Protein AF-W9JF33-F1 (afdb_monomer_lite)

Radius of gyration: 19.73 Å; chains: 1; bounding box: 44×35×57 Å

Foldseek 3Di:
DDWDDQPDDDTDDDDLVVQLVSLCDDPRCPLQVQQPPCDPDVQSVQLLVLHHSDDPVVLLPDDPVVNVVSLVVLVVSLCQCQPPSNVVSVLSSLVSNLVSLVVVQVVVVVPDPPDDDDPRPSVVSLVSVVCSVVSSQVSSVVVVVVSQVVDVDDDDDDHDDDHPPRDRPPD

Sequence (171 aa):
MWIIKIYPSDTRWASFGEVIVAELGGEEHPDRLTIFQSRPNLKKGSMFTGNEPTSPTKYETMSSDEQLQLVKEMEMIFSYLNHKDIWPKDCAVYEAIYDHMGNFDTWYSTQQGAGTTIPSLLKEWKEYNRLVLDSMVRRARDTEIWMYNNKENYFNIKIASTCKNMDKSRV

Structure (mmCIF, N/CA/C/O backbone):
data_AF-W9JF33-F1
#
_entry.id   AF-W9JF33-F1
#
loop_
_atom_site.group_PDB
_atom_site.id
_atom_site.type_symbol
_atom_site.label_atom_id
_atom_site.label_alt_id
_atom_site.label_comp_id
_atom_site.label_asym_id
_atom_site.label_entity_id
_atom_site.label_seq_id
_atom_site.pdbx_PDB_ins_code
_atom_site.Cartn_x
_atom_site.Cartn_y
_atom_site.Cartn_z
_atom_site.occupancy
_atom_site.B_iso_or_equiv
_atom_site.auth_seq_id
_atom_site.auth_comp_id
_atom_site.auth_asym_id
_atom_site.auth_atom_id
_atom_site.pdbx_PDB_model_num
ATOM 1 N N . MET A 1 1 ? 7.773 -2.661 -27.946 1.00 56.31 1 MET A N 1
ATOM 2 C CA . MET A 1 1 ? 7.357 -3.728 -27.005 1.00 56.31 1 MET A CA 1
ATOM 3 C C . MET A 1 1 ? 8.449 -3.844 -25.949 1.00 56.31 1 MET A C 1
ATOM 5 O O . MET A 1 1 ? 9.584 -3.534 -26.284 1.00 56.31 1 MET A O 1
ATOM 9 N N . TRP A 1 2 ? 8.131 -4.157 -24.695 1.00 63.66 2 TRP A N 1
ATOM 10 C CA . TRP A 1 2 ? 9.106 -4.183 -23.595 1.00 63.66 2 TRP A CA 1
ATOM 11 C C . TRP A 1 2 ? 9.588 -5.628 -23.380 1.00 63.66 2 TRP A C 1
ATOM 13 O O . TRP A 1 2 ? 8.773 -6.551 -23.404 1.00 63.66 2 TRP A O 1
ATOM 23 N N . ILE A 1 3 ? 10.904 -5.848 -23.260 1.00 61.53 3 ILE A N 1
ATOM 24 C CA . ILE A 1 3 ? 11.466 -7.164 -22.910 1.00 61.53 3 ILE A CA 1
ATOM 25 C C . ILE A 1 3 ? 11.719 -7.159 -21.418 1.00 61.53 3 ILE A C 1
ATOM 27 O O . ILE A 1 3 ? 12.499 -6.334 -20.942 1.00 61.53 3 ILE A O 1
ATOM 31 N N . ILE A 1 4 ? 11.134 -8.115 -20.707 1.00 66.06 4 ILE A N 1
ATOM 32 C CA . ILE A 1 4 ? 11.469 -8.341 -19.310 1.00 66.06 4 ILE A CA 1
ATOM 33 C C . ILE A 1 4 ? 11.476 -9.816 -18.955 1.00 66.06 4 ILE A C 1
ATOM 35 O O . ILE A 1 4 ? 10.881 -10.665 -19.617 1.00 66.06 4 ILE A O 1
ATOM 39 N N . LYS A 1 5 ? 12.182 -10.115 -17.872 1.00 58.78 5 LYS A N 1
ATOM 40 C CA . LYS A 1 5 ? 12.157 -11.427 -17.252 1.00 58.78 5 LYS A CA 1
ATOM 41 C C . LYS A 1 5 ? 10.914 -11.524 -16.370 1.00 58.78 5 LYS A C 1
ATOM 43 O O . LYS A 1 5 ? 10.864 -10.868 -15.336 1.00 58.78 5 LYS A O 1
ATOM 48 N N . ILE A 1 6 ? 9.945 -12.336 -16.782 1.00 59.38 6 ILE A N 1
ATOM 49 C CA . ILE A 1 6 ? 8.843 -12.766 -15.916 1.00 59.38 6 ILE A CA 1
ATOM 50 C C . ILE A 1 6 ? 9.321 -14.062 -15.257 1.00 59.38 6 ILE A C 1
ATOM 52 O O . ILE A 1 6 ? 9.716 -15.003 -15.942 1.00 59.38 6 ILE A O 1
ATOM 56 N N . TYR A 1 7 ? 9.425 -14.070 -13.931 1.00 54.44 7 TYR A N 1
ATOM 57 C CA . TYR A 1 7 ? 9.777 -15.282 -13.185 1.00 54.44 7 TYR A CA 1
ATOM 58 C C . TYR A 1 7 ? 8.554 -16.207 -13.093 1.00 54.44 7 TYR A C 1
ATOM 60 O O . TYR A 1 7 ? 7.470 -15.669 -12.937 1.00 54.44 7 TYR A O 1
ATOM 68 N N . PRO A 1 8 ? 8.704 -17.552 -13.126 1.00 52.25 8 PRO A N 1
ATOM 69 C CA . PRO A 1 8 ? 9.930 -18.320 -12.943 1.00 52.25 8 PRO A CA 1
ATOM 70 C C . PRO A 1 8 ? 10.551 -18.869 -14.236 1.00 52.25 8 PRO A C 1
ATOM 72 O O . PRO A 1 8 ? 11.649 -19.419 -14.161 1.00 52.25 8 PRO A O 1
ATOM 75 N N . SER A 1 9 ? 9.927 -18.722 -15.408 1.00 54.41 9 SER A N 1
ATOM 76 C CA . SER A 1 9 ? 10.443 -19.317 -16.648 1.00 54.41 9 SER A CA 1
ATOM 77 C C . SER A 1 9 ? 10.339 -18.375 -17.850 1.00 54.41 9 SER A C 1
ATOM 79 O O . SER 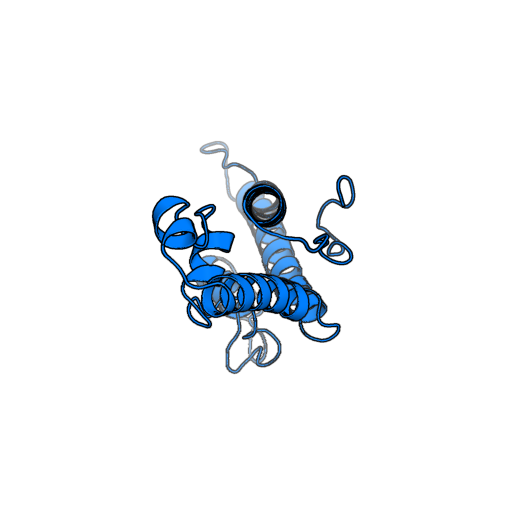A 1 9 ? 9.265 -18.159 -18.402 1.00 54.41 9 SER A O 1
ATOM 81 N N . ASP A 1 10 ? 11.518 -17.912 -18.266 1.00 58.91 10 ASP A N 1
ATOM 82 C CA . ASP A 1 10 ? 11.870 -17.273 -19.536 1.00 58.91 10 ASP A CA 1
ATOM 83 C C . ASP A 1 10 ? 11.665 -15.759 -19.704 1.00 58.91 10 ASP A C 1
ATOM 85 O O . ASP A 1 10 ? 10.638 -15.146 -19.414 1.00 58.91 10 ASP A O 1
ATOM 89 N N . THR A 1 11 ? 12.716 -15.134 -20.245 1.00 66.12 11 THR A N 1
ATOM 90 C CA . THR A 1 11 ? 12.671 -13.774 -20.777 1.00 66.12 11 THR A CA 1
ATOM 91 C C . THR A 1 11 ? 11.763 -13.773 -21.997 1.00 66.12 11 THR A C 1
ATOM 93 O O . THR A 1 11 ? 12.124 -14.307 -23.047 1.00 66.12 11 THR A O 1
ATOM 96 N N . ARG A 1 12 ? 10.592 -13.151 -21.867 1.00 73.06 12 ARG A N 1
ATOM 97 C CA . ARG A 1 12 ? 9.638 -12.998 -22.964 1.00 73.06 12 ARG A CA 1
ATOM 98 C C . ARG A 1 12 ? 9.288 -11.537 -23.184 1.00 73.06 12 ARG A C 1
ATOM 100 O O . ARG A 1 12 ? 9.477 -10.679 -22.323 1.00 73.06 12 ARG A O 1
ATOM 107 N N . TRP A 1 13 ? 8.756 -11.255 -24.364 1.00 71.12 13 TRP A N 1
ATOM 108 C CA . TRP A 1 13 ? 8.087 -9.987 -24.600 1.00 71.12 13 TRP A CA 1
ATOM 109 C C . TRP A 1 13 ? 6.805 -9.949 -23.772 1.00 71.12 13 TRP A C 1
ATOM 111 O O . TRP A 1 13 ? 6.004 -10.887 -23.818 1.00 71.12 13 TRP A O 1
ATOM 121 N N . ALA A 1 14 ? 6.630 -8.871 -23.019 1.00 75.81 14 ALA A N 1
ATOM 122 C CA . ALA A 1 14 ? 5.444 -8.638 -22.216 1.00 75.81 14 ALA A CA 1
ATOM 123 C C . ALA A 1 14 ? 5.064 -7.159 -22.271 1.00 75.81 14 ALA A C 1
ATOM 125 O O . ALA A 1 14 ? 5.906 -6.264 -22.392 1.00 75.81 14 ALA A O 1
ATOM 126 N N . SER A 1 15 ? 3.769 -6.893 -22.214 1.00 82.00 15 SER A N 1
ATOM 127 C CA . SER A 1 15 ? 3.255 -5.553 -21.975 1.00 82.00 15 SER A CA 1
ATOM 128 C C . SER A 1 15 ? 3.510 -5.151 -20.525 1.00 82.00 15 SER A C 1
ATOM 130 O O . SER A 1 15 ? 3.498 -5.992 -19.633 1.00 82.00 15 SER A O 1
ATOM 132 N N . PHE A 1 16 ? 3.683 -3.851 -20.273 1.00 80.75 16 PHE A N 1
ATOM 133 C CA . PHE A 1 16 ? 3.849 -3.315 -18.918 1.00 80.75 16 PHE A CA 1
ATOM 134 C C . PHE A 1 16 ? 2.755 -3.805 -17.951 1.00 80.75 16 PHE A C 1
ATOM 136 O O . PHE A 1 16 ? 3.054 -4.183 -16.824 1.00 80.75 16 PHE A O 1
ATOM 143 N N . GLY A 1 17 ? 1.501 -3.889 -18.413 1.00 81.00 17 GLY A N 1
ATOM 144 C CA . GLY A 1 17 ? 0.385 -4.383 -17.603 1.00 81.00 17 GLY A CA 1
ATOM 145 C C . GLY A 1 17 ? 0.524 -5.847 -17.173 1.00 81.00 17 GLY A C 1
ATOM 146 O O . GLY A 1 17 ? 0.247 -6.155 -16.018 1.00 81.00 17 GLY A O 1
ATOM 147 N N . GLU A 1 18 ? 0.993 -6.740 -18.052 1.00 79.06 18 GLU A N 1
ATOM 148 C CA . GLU A 1 18 ? 1.233 -8.152 -17.698 1.00 79.06 18 GLU A CA 1
ATOM 149 C C . GLU A 1 18 ? 2.273 -8.289 -16.585 1.00 79.06 18 GLU A C 1
ATOM 151 O O . GLU A 1 18 ? 2.137 -9.142 -15.712 1.00 79.06 18 GLU A O 1
ATOM 156 N N . VAL A 1 19 ? 3.285 -7.424 -16.597 1.00 80.88 19 VAL A N 1
ATOM 157 C CA . VAL A 1 19 ? 4.358 -7.425 -15.598 1.00 80.88 19 VAL A CA 1
ATOM 158 C C . VAL A 1 19 ? 3.831 -7.033 -14.233 1.00 80.88 19 VAL A C 1
ATOM 160 O O . VAL A 1 19 ? 4.060 -7.740 -13.262 1.00 80.88 19 VAL A O 1
ATOM 163 N N . ILE A 1 20 ? 3.076 -5.934 -14.164 1.00 82.81 20 ILE A N 1
ATOM 164 C CA . ILE A 1 20 ? 2.493 -5.478 -12.902 1.00 82.81 20 ILE A CA 1
ATOM 165 C C . ILE A 1 20 ? 1.550 -6.538 -12.328 1.00 82.81 20 ILE A C 1
ATOM 167 O O . ILE A 1 20 ? 1.573 -6.785 -11.126 1.00 82.81 20 ILE A O 1
ATOM 171 N N . VAL A 1 21 ? 0.749 -7.196 -13.173 1.00 79.19 21 VAL A N 1
ATOM 172 C CA . VAL A 1 21 ? -0.176 -8.248 -12.729 1.00 79.19 21 VAL A CA 1
ATOM 173 C C . VAL A 1 21 ? 0.562 -9.474 -12.188 1.00 79.19 21 VAL A C 1
ATOM 175 O O . VAL A 1 21 ? 0.106 -10.041 -11.198 1.00 79.19 21 VAL A O 1
ATOM 178 N N . ALA A 1 22 ? 1.704 -9.853 -12.769 1.00 77.38 22 ALA A N 1
ATOM 179 C CA . ALA A 1 22 ? 2.513 -10.961 -12.259 1.00 77.38 22 ALA A CA 1
ATOM 180 C C . ALA A 1 22 ? 2.987 -10.716 -10.811 1.00 77.38 22 ALA A C 1
ATOM 182 O O . ALA A 1 22 ? 2.996 -11.637 -9.995 1.00 77.38 22 ALA A O 1
ATOM 183 N N . GLU A 1 23 ? 3.286 -9.465 -10.446 1.00 79.06 23 GLU A N 1
ATOM 184 C CA . GLU A 1 23 ? 3.743 -9.125 -9.092 1.00 79.06 23 GLU A CA 1
ATOM 185 C C . GLU A 1 23 ? 2.635 -9.202 -8.021 1.00 79.06 23 GLU A C 1
ATOM 187 O O . GLU A 1 23 ? 2.948 -9.329 -6.836 1.00 79.06 23 GLU A O 1
ATOM 192 N N . LEU A 1 24 ? 1.348 -9.159 -8.407 1.00 73.75 24 LEU A N 1
ATOM 193 C CA . LEU A 1 24 ? 0.192 -9.146 -7.489 1.00 73.75 24 LEU A CA 1
ATOM 194 C C . LEU A 1 24 ? -0.123 -10.511 -6.845 1.00 73.75 24 LEU A C 1
ATOM 196 O O . LEU A 1 24 ? -0.983 -10.591 -5.963 1.00 73.75 24 LEU A O 1
ATOM 200 N N . GLY A 1 25 ? 0.577 -11.572 -7.255 1.00 67.06 25 GLY A N 1
ATOM 201 C CA . GLY A 1 25 ? 0.410 -12.932 -6.747 1.00 67.06 25 GLY A CA 1
ATOM 202 C C . GLY A 1 25 ? -0.270 -13.870 -7.748 1.00 67.06 25 GLY A C 1
ATOM 203 O O . GLY A 1 25 ? -1.208 -13.503 -8.450 1.00 67.06 25 GLY A O 1
ATOM 204 N N . GLY A 1 26 ? 0.211 -15.110 -7.786 1.00 66.69 26 GLY A N 1
ATOM 205 C CA . GLY A 1 26 ? -0.201 -16.166 -8.714 1.00 66.69 26 GLY A CA 1
ATOM 206 C C . GLY A 1 26 ? 0.544 -17.464 -8.395 1.00 66.69 26 GLY A C 1
ATOM 207 O O . GLY A 1 26 ? 1.180 -17.547 -7.344 1.00 66.69 26 GLY A O 1
ATOM 208 N N . GLU A 1 27 ? 0.515 -18.463 -9.282 1.00 58.91 27 GLU A N 1
ATOM 209 C CA . GLU A 1 27 ? 1.314 -19.694 -9.096 1.00 58.91 27 GLU A CA 1
ATOM 210 C C . GLU A 1 27 ? 2.818 -19.397 -8.944 1.00 58.91 27 GLU A C 1
ATOM 212 O O . GLU A 1 27 ? 3.528 -20.095 -8.226 1.00 58.91 27 GLU A O 1
ATOM 217 N N . GLU A 1 28 ? 3.278 -18.317 -9.577 1.00 61.72 28 GLU A N 1
ATOM 218 C CA . GLU A 1 28 ? 4.675 -17.877 -9.627 1.00 61.72 28 GLU A CA 1
ATOM 219 C C . GLU A 1 28 ? 5.120 -17.116 -8.366 1.00 61.72 28 GLU A C 1
ATOM 221 O O . GLU A 1 28 ? 6.293 -17.142 -7.991 1.00 61.72 28 GLU A O 1
ATOM 226 N N . HIS A 1 29 ? 4.170 -16.482 -7.675 1.00 67.81 29 HIS A N 1
ATOM 227 C CA . HIS A 1 29 ? 4.381 -15.723 -6.443 1.00 67.81 29 HIS A CA 1
ATOM 228 C C . HIS A 1 29 ? 3.329 -16.109 -5.391 1.00 67.81 29 HIS A C 1
ATOM 230 O O . HIS A 1 29 ? 2.472 -15.290 -5.024 1.00 67.81 29 HIS A O 1
ATOM 236 N N . PRO A 1 30 ? 3.355 -17.365 -4.898 1.00 63.31 30 PRO A N 1
ATOM 237 C CA . PRO A 1 30 ? 2.374 -17.856 -3.930 1.00 63.31 30 PRO A CA 1
ATOM 238 C C . PRO A 1 30 ? 2.482 -17.122 -2.585 1.00 63.31 30 PRO A C 1
ATOM 240 O O . PRO A 1 30 ? 1.536 -17.086 -1.798 1.00 63.31 30 PRO A O 1
ATOM 243 N N . ASP A 1 31 ? 3.629 -16.498 -2.322 1.00 62.69 31 ASP A N 1
ATOM 244 C CA . ASP A 1 31 ? 3.901 -15.670 -1.158 1.00 62.69 31 ASP A CA 1
ATOM 245 C C . ASP A 1 31 ? 3.262 -14.276 -1.232 1.00 62.69 31 ASP A C 1
ATOM 247 O O . ASP A 1 31 ? 3.237 -13.600 -0.211 1.00 62.69 31 ASP A O 1
AT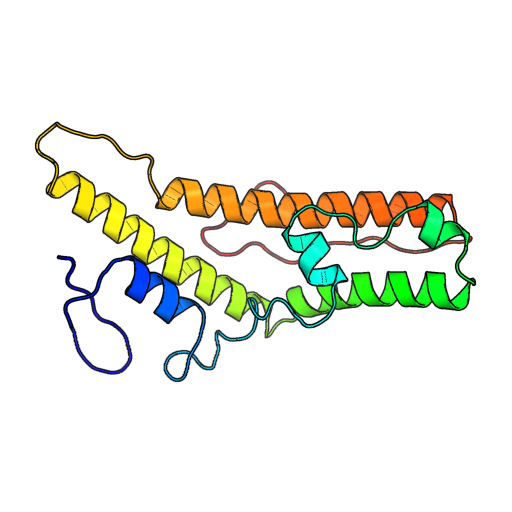OM 251 N N . ARG A 1 32 ? 2.708 -13.849 -2.375 1.00 67.94 32 ARG A N 1
ATOM 252 C CA . ARG A 1 32 ? 2.238 -12.465 -2.594 1.00 67.94 32 ARG A CA 1
ATOM 253 C C . ARG A 1 32 ? 0.721 -12.296 -2.673 1.00 67.94 32 ARG A C 1
ATOM 255 O O . ARG A 1 32 ? 0.217 -11.177 -2.649 1.00 67.94 32 ARG A O 1
ATOM 262 N N . LEU A 1 33 ? -0.025 -13.402 -2.644 1.00 60.31 33 LEU A N 1
ATOM 263 C CA . LEU A 1 33 ? -1.491 -13.456 -2.766 1.00 60.31 33 LEU A CA 1
ATOM 264 C C . LEU A 1 33 ? -2.270 -12.895 -1.546 1.00 60.31 33 LEU A C 1
ATOM 266 O O . LEU A 1 33 ? -3.457 -13.165 -1.374 1.00 60.31 33 LEU A O 1
ATOM 270 N N . THR A 1 34 ? -1.634 -12.146 -0.645 1.00 55.59 34 THR A N 1
ATOM 271 C CA . THR A 1 34 ? -2.194 -11.837 0.684 1.00 55.59 34 THR A CA 1
ATOM 272 C C . THR A 1 34 ? -2.902 -10.486 0.818 1.00 55.59 34 THR A C 1
ATOM 274 O O . THR A 1 34 ? -3.544 -10.256 1.848 1.00 55.59 34 THR A O 1
ATOM 277 N N . ILE A 1 35 ? -2.849 -9.593 -0.179 1.00 54.41 35 ILE A N 1
ATOM 278 C CA . ILE A 1 35 ? -3.299 -8.196 0.011 1.00 54.41 35 ILE A CA 1
ATOM 279 C C . ILE A 1 35 ? -4.547 -7.823 -0.797 1.00 54.41 35 ILE A C 1
ATOM 281 O O . ILE A 1 35 ? -5.484 -7.260 -0.216 1.00 54.41 35 ILE A O 1
ATOM 285 N N . PHE A 1 36 ? -4.633 -8.215 -2.072 1.00 48.41 36 PHE A N 1
ATOM 286 C CA . PHE A 1 36 ? -5.636 -7.690 -3.014 1.00 48.41 36 PHE A CA 1
ATOM 287 C C . PHE A 1 36 ? -6.903 -8.522 -3.221 1.00 48.41 36 PHE A C 1
ATOM 289 O O . PHE A 1 36 ? -7.755 -8.128 -4.020 1.00 48.41 36 PHE A O 1
ATOM 296 N N . GLN A 1 37 ? -7.119 -9.617 -2.485 1.00 44.81 37 GLN A N 1
ATOM 297 C CA . GLN A 1 37 ? -8.478 -10.154 -2.426 1.00 44.81 37 GLN A CA 1
ATOM 298 C C . GLN A 1 37 ? -9.351 -9.121 -1.710 1.00 44.81 37 GLN A C 1
ATOM 300 O O . GLN A 1 37 ? -9.305 -8.962 -0.490 1.00 44.81 37 GLN A O 1
ATOM 305 N N . SER A 1 38 ? -10.140 -8.396 -2.500 1.00 42.16 38 SER A N 1
ATOM 306 C CA . SER A 1 38 ? -11.086 -7.347 -2.114 1.00 42.16 38 SER A CA 1
ATOM 307 C C . SER A 1 38 ? -12.247 -7.855 -1.251 1.00 42.16 38 SER A C 1
ATOM 309 O O . SER A 1 38 ? -13.231 -7.144 -1.056 1.00 42.16 38 SER A O 1
ATOM 311 N N . ARG A 1 39 ? -12.168 -9.083 -0.721 1.00 47.28 39 ARG A N 1
ATOM 312 C CA . ARG A 1 39 ? -13.247 -9.713 0.042 1.00 47.28 39 ARG A CA 1
ATOM 313 C C . ARG A 1 39 ? -12.787 -10.593 1.217 1.00 47.28 39 ARG A C 1
ATOM 315 O O . ARG A 1 39 ? -13.033 -11.792 1.182 1.00 47.28 39 ARG A O 1
ATOM 322 N N . PRO A 1 40 ? -12.254 -10.017 2.312 1.00 49.81 40 PRO A N 1
ATOM 323 C CA . PRO A 1 40 ? -12.363 -10.654 3.625 1.00 49.81 40 PRO A CA 1
ATOM 324 C C . PRO A 1 40 ? -13.450 -10.000 4.494 1.00 49.81 40 PRO A C 1
ATOM 326 O O . PRO A 1 40 ? -13.922 -10.620 5.433 1.00 49.81 40 PRO A O 1
ATOM 329 N N . ASN A 1 41 ? -13.891 -8.776 4.179 1.00 57.59 41 ASN A N 1
ATOM 330 C CA . ASN A 1 41 ? -15.089 -8.115 4.711 1.00 57.59 41 ASN A CA 1
ATOM 331 C C . ASN A 1 41 ? -15.296 -6.785 3.951 1.00 57.59 41 ASN A C 1
ATOM 333 O O . ASN A 1 41 ? -14.332 -6.165 3.501 1.00 57.59 41 ASN A O 1
ATOM 337 N N . LEU A 1 42 ? -16.545 -6.324 3.791 1.00 67.62 42 LEU A N 1
ATOM 338 C CA . LEU A 1 42 ? -16.856 -5.027 3.154 1.00 67.62 42 LEU A CA 1
ATOM 339 C C . LEU A 1 42 ? -16.074 -3.866 3.796 1.00 67.62 42 LEU A C 1
ATOM 341 O O . LEU A 1 42 ? -15.703 -2.915 3.119 1.00 67.62 42 LEU A O 1
ATOM 345 N N . LYS A 1 43 ? -15.766 -3.991 5.092 1.00 72.50 43 LYS A N 1
ATOM 346 C CA . LYS A 1 43 ? -15.040 -3.011 5.906 1.00 72.50 43 LYS A CA 1
ATOM 347 C 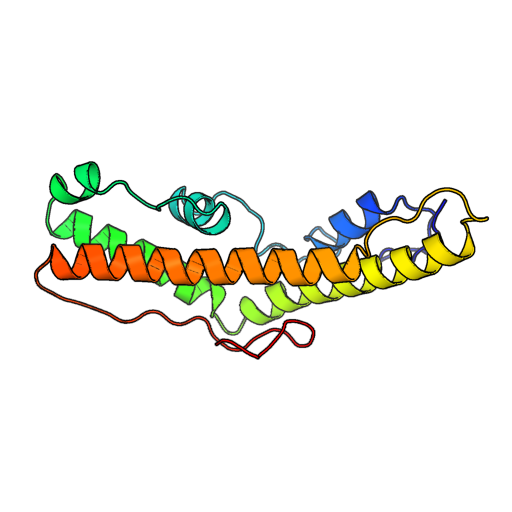C . LYS A 1 43 ? -13.608 -2.780 5.427 1.00 72.50 43 LYS A C 1
ATOM 349 O O . LYS A 1 43 ? -13.223 -1.625 5.283 1.00 72.50 43 LYS A O 1
ATOM 354 N N . LYS A 1 44 ? -12.849 -3.841 5.116 1.00 67.88 44 LYS A N 1
ATOM 355 C CA . LYS A 1 44 ? -11.508 -3.731 4.518 1.00 67.88 44 LYS A CA 1
ATOM 356 C C . LYS A 1 44 ? -11.598 -2.969 3.199 1.00 67.88 44 LYS A C 1
ATOM 358 O O . LYS A 1 44 ? -10.898 -1.983 3.017 1.00 67.88 44 LYS A O 1
ATOM 363 N N . GLY A 1 45 ? -12.513 -3.363 2.311 1.00 68.25 45 GLY A N 1
ATOM 364 C CA . GLY A 1 45 ? -12.723 -2.670 1.034 1.00 68.25 45 GLY A CA 1
ATOM 365 C C . GLY A 1 45 ? -13.061 -1.184 1.204 1.00 68.25 45 GLY A C 1
ATOM 366 O O . GLY A 1 45 ? -12.452 -0.339 0.549 1.00 68.25 45 GLY A O 1
ATOM 367 N N . SER A 1 46 ? -13.971 -0.850 2.124 1.00 72.81 46 SER A N 1
ATOM 368 C CA . SER A 1 46 ? -14.305 0.542 2.442 1.00 72.81 46 SER A CA 1
ATOM 369 C C . SER A 1 46 ? -13.078 1.326 2.906 1.00 72.81 46 SER A C 1
ATOM 371 O O . SER A 1 46 ? -12.787 2.381 2.354 1.00 72.81 46 SER A O 1
ATOM 373 N N . MET A 1 47 ? -12.296 0.779 3.838 1.00 72.88 47 MET A N 1
ATOM 374 C CA . MET A 1 47 ? -11.109 1.449 4.375 1.00 72.88 47 MET A CA 1
ATOM 375 C C . MET A 1 47 ? -10.039 1.737 3.313 1.00 72.88 47 MET A C 1
ATOM 377 O O . MET A 1 47 ? -9.504 2.843 3.276 1.00 72.88 47 MET A O 1
ATOM 381 N N . PHE A 1 48 ? -9.770 0.785 2.413 1.00 71.12 48 PHE A N 1
ATOM 382 C CA . PHE A 1 48 ? -8.793 0.954 1.326 1.00 71.12 48 PHE A CA 1
ATOM 383 C C . PHE A 1 48 ? -9.286 1.863 0.188 1.00 71.12 48 PHE A C 1
ATOM 385 O O . PHE A 1 48 ? -8.481 2.335 -0.609 1.00 71.12 48 PHE A O 1
ATOM 392 N N . THR A 1 49 ? -10.592 2.130 0.108 1.00 71.56 49 THR A N 1
ATOM 393 C CA . THR A 1 49 ? -11.191 3.041 -0.887 1.00 71.56 49 THR A CA 1
ATOM 394 C C . THR A 1 49 ? -11.491 4.428 -0.320 1.00 71.56 49 THR A C 1
ATOM 396 O O . THR A 1 49 ? -12.075 5.264 -1.006 1.00 71.56 49 THR A O 1
ATOM 399 N N . GLY A 1 50 ? -11.092 4.693 0.929 1.00 68.25 50 GLY A N 1
ATOM 400 C CA . GLY A 1 50 ? -11.358 5.964 1.598 1.00 68.25 50 GLY A CA 1
ATOM 401 C C . GLY A 1 50 ? -12.817 6.144 2.027 1.00 68.25 50 GLY A C 1
ATOM 402 O O . GLY A 1 50 ? -13.243 7.269 2.256 1.00 68.25 50 GLY A O 1
ATOM 403 N N . ASN A 1 51 ? -13.584 5.065 2.153 1.00 74.50 51 ASN A N 1
ATOM 404 C CA . ASN A 1 51 ? -14.941 5.077 2.689 1.00 74.50 51 ASN A CA 1
ATOM 405 C C . ASN A 1 51 ? -14.957 4.657 4.163 1.00 74.50 51 ASN A C 1
ATOM 407 O O . ASN A 1 51 ? -14.090 3.920 4.639 1.00 74.50 51 ASN A O 1
ATOM 411 N N . GLU A 1 52 ? -15.980 5.095 4.893 1.00 72.56 52 GLU A N 1
ATOM 412 C CA . GLU A 1 52 ? -16.196 4.656 6.272 1.00 72.56 52 GLU A CA 1
ATOM 413 C C . GLU A 1 52 ? -16.598 3.167 6.315 1.00 72.56 52 GLU A C 1
ATOM 415 O O . GLU A 1 52 ? -17.373 2.696 5.472 1.00 72.56 52 GLU A O 1
ATOM 420 N N . PRO A 1 53 ? -16.103 2.388 7.294 1.00 74.81 53 PRO A N 1
ATOM 421 C CA . PRO A 1 53 ? -16.446 0.970 7.433 1.00 74.81 53 PRO A CA 1
ATOM 422 C C . PRO A 1 53 ? -17.882 0.740 7.942 1.00 74.81 53 PRO A C 1
ATOM 424 O O . PRO A 1 53 ? -18.388 -0.388 7.893 1.00 74.81 53 PRO A O 1
ATOM 427 N N . THR A 1 54 ? -18.526 1.778 8.479 1.00 78.44 54 THR A N 1
ATOM 428 C CA . THR A 1 54 ? -19.942 1.818 8.862 1.00 78.44 54 THR A CA 1
ATOM 429 C C . THR A 1 54 ? -20.410 3.267 8.936 1.00 78.44 54 THR A C 1
ATOM 431 O O . THR A 1 54 ? -19.601 4.133 9.245 1.00 78.44 54 THR A O 1
ATOM 434 N N . SER A 1 55 ? -21.698 3.527 8.704 1.00 81.75 55 SER A N 1
ATOM 435 C CA . SER A 1 55 ? -22.261 4.866 8.896 1.00 81.75 55 SER A CA 1
ATOM 436 C C . SER A 1 55 ? -22.558 5.160 10.378 1.00 81.75 55 SER A C 1
ATOM 438 O O . SER A 1 55 ? -22.914 4.227 11.114 1.00 81.75 55 SER A O 1
ATOM 440 N N . PRO A 1 56 ? -22.507 6.438 10.804 1.00 77.69 56 PRO A N 1
ATOM 441 C CA . PRO A 1 56 ? -22.848 6.870 12.164 1.00 77.69 56 PRO A CA 1
ATOM 442 C C . PRO A 1 56 ? -24.250 6.446 12.619 1.00 77.69 56 PRO A C 1
ATOM 444 O O . PRO A 1 56 ? -24.414 5.829 13.665 1.00 77.69 56 PRO A O 1
ATOM 447 N N . THR A 1 57 ? -25.268 6.668 11.784 1.00 79.31 57 THR A N 1
ATOM 448 C CA . THR A 1 57 ? -26.663 6.328 12.116 1.00 79.31 57 THR A CA 1
ATOM 449 C C . THR A 1 57 ? -26.853 4.830 12.328 1.00 79.31 57 THR A C 1
ATOM 451 O O . THR A 1 57 ? -27.566 4.409 13.231 1.00 79.31 57 THR A O 1
ATOM 454 N N . LYS A 1 58 ? -26.189 3.998 11.513 1.00 80.75 58 LYS A N 1
ATOM 455 C CA . LYS A 1 58 ? -26.257 2.543 11.675 1.00 80.75 58 LYS A CA 1
ATOM 456 C C . LYS A 1 58 ? -25.594 2.118 12.981 1.00 80.75 58 LYS A C 1
ATOM 458 O O . LYS A 1 58 ? -26.094 1.226 13.654 1.00 80.75 58 LYS A O 1
ATOM 463 N N . TYR A 1 59 ? -24.483 2.761 13.324 1.00 78.50 59 TYR A N 1
ATOM 464 C CA . TYR A 1 59 ? -23.735 2.489 14.538 1.00 78.50 59 TYR A CA 1
ATOM 465 C C . TYR A 1 59 ? -24.539 2.811 15.813 1.00 78.50 59 TYR A C 1
ATOM 467 O O . TYR A 1 59 ? -24.576 1.996 16.731 1.00 78.50 59 TYR A O 1
ATOM 475 N N . GLU A 1 60 ? -25.253 3.938 15.848 1.00 76.12 60 GLU A N 1
ATOM 476 C CA . GLU A 1 60 ? -26.103 4.334 16.987 1.00 76.12 60 GLU A CA 1
ATOM 477 C C . GLU A 1 60 ? -27.278 3.377 17.228 1.00 76.12 60 GLU A C 1
ATOM 479 O O . GLU A 1 60 ? -27.719 3.207 18.360 1.00 76.12 60 GLU A O 1
ATOM 484 N N . THR A 1 61 ? -27.772 2.724 16.173 1.00 79.94 61 THR A N 1
ATOM 485 C CA . THR A 1 61 ? -28.877 1.755 16.267 1.00 79.94 61 THR A CA 1
ATOM 486 C C . THR A 1 61 ? -28.440 0.333 16.630 1.00 79.94 61 THR A C 1
ATOM 488 O O . THR A 1 61 ? -29.296 -0.527 16.824 1.00 79.94 61 THR A O 1
ATOM 491 N N . MET A 1 62 ? -27.132 0.064 16.688 1.00 80.56 62 MET A N 1
ATOM 492 C CA . MET A 1 62 ? -26.590 -1.242 17.077 1.00 80.56 62 MET A CA 1
ATOM 493 C C . MET A 1 62 ? -26.646 -1.437 18.593 1.00 80.56 62 MET A C 1
ATOM 495 O O . MET A 1 62 ? -26.464 -0.494 19.363 1.00 80.56 62 MET A O 1
ATOM 499 N N . SER A 1 63 ? -26.818 -2.685 19.021 1.00 81.56 63 SER A N 1
ATOM 500 C CA . SER A 1 63 ? -26.604 -3.088 20.413 1.00 81.56 63 SER A CA 1
ATOM 501 C C . SER A 1 63 ? -25.133 -2.935 20.827 1.00 81.56 63 SER A C 1
ATOM 503 O O . SER A 1 63 ? -24.232 -2.921 19.984 1.00 81.56 63 SER A O 1
ATOM 505 N N . SER A 1 64 ? -24.861 -2.872 22.134 1.00 74.75 64 SER A N 1
ATOM 506 C CA . SER A 1 64 ? -23.493 -2.731 22.658 1.00 74.75 64 SER A CA 1
ATOM 507 C C . SER A 1 64 ? -22.547 -3.849 22.190 1.00 74.75 64 SER A C 1
ATOM 509 O O . SER A 1 64 ? -21.387 -3.582 21.875 1.00 74.75 64 SER A O 1
ATOM 511 N N . ASP A 1 65 ? -23.039 -5.086 22.076 1.00 75.62 65 ASP A N 1
ATOM 512 C CA . ASP A 1 65 ? -22.245 -6.223 21.592 1.00 75.62 65 ASP A CA 1
ATOM 513 C C . ASP A 1 65 ? -21.910 -6.096 20.099 1.00 75.62 65 ASP A C 1
ATOM 515 O O . ASP A 1 65 ? -20.781 -6.367 19.685 1.00 75.62 65 ASP A O 1
ATOM 519 N N . GLU A 1 66 ? -22.856 -5.625 19.283 1.00 79.75 66 GLU A N 1
ATOM 520 C CA . GLU A 1 66 ? -22.638 -5.374 17.853 1.00 79.75 66 GLU A CA 1
ATOM 521 C C . GLU A 1 66 ? -21.663 -4.213 17.626 1.00 79.75 66 GLU A C 1
ATOM 523 O O . GLU A 1 66 ? -20.773 -4.291 16.775 1.00 79.75 66 GLU A O 1
ATOM 528 N N . GLN A 1 67 ? -21.784 -3.156 18.429 1.00 74.38 67 GLN A N 1
ATOM 529 C CA . GLN A 1 67 ? -20.863 -2.025 18.444 1.00 74.38 67 GLN A CA 1
ATOM 530 C C . GLN A 1 67 ? -19.429 -2.443 18.802 1.00 74.38 67 GLN A C 1
ATOM 532 O O . GLN A 1 67 ? -18.471 -1.959 18.189 1.00 74.38 67 GLN A O 1
ATOM 537 N N . LEU A 1 68 ? -19.273 -3.343 19.779 1.00 76.69 68 LEU A N 1
ATOM 538 C CA . LEU A 1 68 ? -17.982 -3.892 20.192 1.00 76.69 68 LEU A CA 1
ATOM 539 C C . LEU A 1 68 ? -17.394 -4.819 19.123 1.00 76.69 68 LEU A C 1
ATOM 541 O O . LEU A 1 68 ? -16.212 -4.713 18.791 1.00 76.69 68 L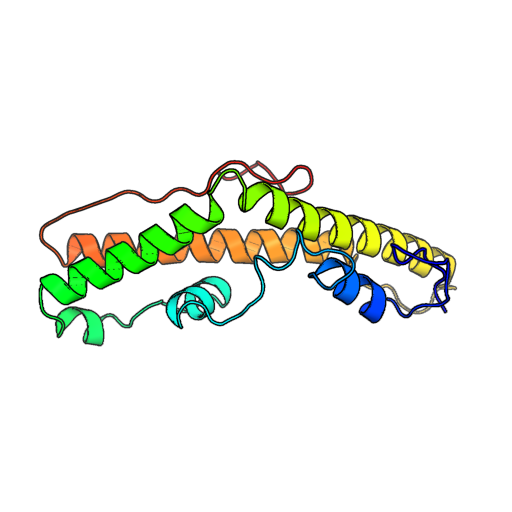EU A O 1
ATOM 545 N N . GLN A 1 69 ? -18.208 -5.710 18.560 1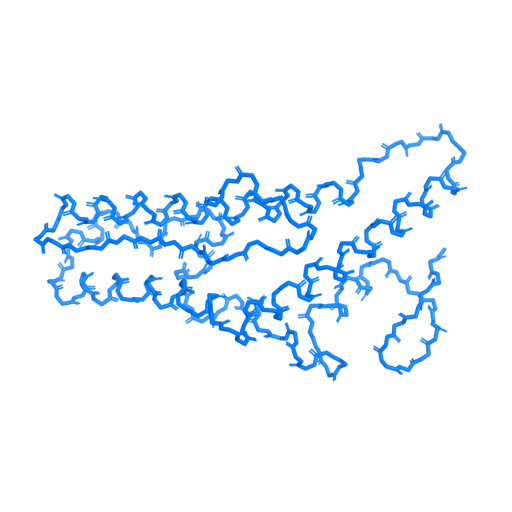.00 79.88 69 GLN A N 1
ATOM 546 C CA . GLN A 1 69 ? -17.791 -6.610 17.487 1.00 79.88 69 GLN A CA 1
ATOM 547 C C . GLN A 1 69 ? -17.301 -5.830 16.262 1.00 79.88 69 GLN A C 1
ATOM 549 O O . GLN A 1 69 ? -16.286 -6.178 15.660 1.00 79.88 69 GLN A O 1
ATOM 554 N N . LEU A 1 70 ? -17.970 -4.726 15.935 1.00 78.94 70 LEU A N 1
ATOM 555 C CA . LEU A 1 70 ? -17.593 -3.871 14.820 1.00 78.94 70 LEU A CA 1
ATOM 556 C C . LEU A 1 70 ? -16.213 -3.225 15.005 1.00 78.94 70 LEU A C 1
ATOM 558 O O . LEU A 1 70 ? -15.447 -3.166 14.046 1.00 78.94 70 LEU A O 1
ATOM 562 N N . VAL A 1 71 ? -15.878 -2.783 16.220 1.00 76.06 71 VAL A N 1
ATOM 563 C CA . VAL A 1 71 ? -14.532 -2.265 16.529 1.00 76.06 71 VAL A CA 1
ATOM 564 C C . VAL A 1 71 ? -13.490 -3.369 16.442 1.00 76.06 71 VAL A C 1
ATOM 566 O O . VAL A 1 71 ? -12.466 -3.180 15.790 1.00 76.06 71 VAL A O 1
ATOM 569 N N . LYS A 1 72 ? -13.771 -4.550 17.008 1.00 74.88 72 LYS A N 1
ATOM 570 C CA . LYS A 1 72 ? -12.866 -5.707 16.925 1.00 74.88 72 LYS A CA 1
ATOM 571 C C . LYS A 1 72 ? -12.546 -6.072 15.478 1.00 74.88 72 LYS A C 1
ATOM 573 O O . LYS A 1 72 ? -11.401 -6.354 15.148 1.00 74.88 72 LYS A O 1
ATOM 578 N N . GLU A 1 73 ? -13.535 -6.033 14.589 1.00 77.38 73 GLU A N 1
ATOM 579 C CA . GLU A 1 73 ? -13.320 -6.274 13.158 1.00 77.38 73 GLU A CA 1
ATOM 580 C C . GLU A 1 73 ? -12.403 -5.244 12.502 1.00 77.38 73 GLU A C 1
ATOM 582 O O . GLU A 1 73 ? -11.603 -5.606 11.639 1.00 77.38 73 GLU A O 1
ATOM 587 N N . MET A 1 74 ? -12.488 -3.978 12.913 1.00 77.31 74 MET A N 1
ATOM 588 C CA . MET A 1 74 ? -11.581 -2.933 12.439 1.00 77.31 74 MET A CA 1
ATOM 589 C C . MET A 1 74 ? -10.154 -3.175 12.942 1.00 77.31 74 MET A C 1
ATOM 591 O O . MET A 1 74 ? -9.219 -3.180 12.143 1.00 77.31 74 MET A O 1
ATOM 595 N N . GLU A 1 75 ? -9.980 -3.458 14.233 1.00 73.38 75 GLU A N 1
ATOM 596 C CA . GLU A 1 75 ? -8.670 -3.767 14.821 1.00 73.38 75 GLU A CA 1
ATOM 597 C C . GLU A 1 75 ? -8.037 -5.034 14.230 1.00 73.38 75 GLU A C 1
ATOM 599 O O . GLU A 1 75 ? -6.823 -5.0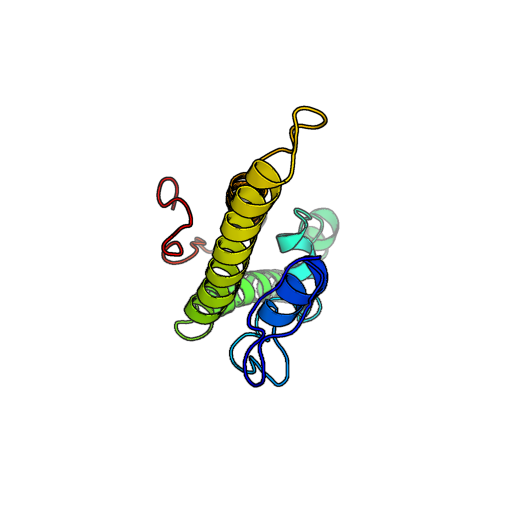78 14.016 1.00 73.38 75 GLU A O 1
ATOM 604 N N . MET A 1 76 ? -8.838 -6.055 13.903 1.00 77.88 76 MET A N 1
ATOM 605 C CA . MET A 1 76 ? -8.358 -7.272 13.243 1.00 77.88 76 MET A CA 1
ATOM 606 C C . MET A 1 76 ? -7.753 -6.985 11.864 1.00 77.88 76 MET A C 1
ATOM 608 O O . MET A 1 76 ? -6.775 -7.631 11.495 1.00 77.88 76 MET A O 1
ATOM 612 N N . ILE A 1 77 ? -8.277 -6.006 11.115 1.00 78.25 77 ILE A N 1
ATOM 613 C CA . ILE A 1 77 ? -7.710 -5.610 9.814 1.00 78.25 77 ILE A CA 1
ATOM 614 C C . ILE A 1 77 ? -6.307 -5.024 10.006 1.00 78.25 77 ILE A C 1
ATOM 616 O O . ILE A 1 77 ? -5.371 -5.442 9.324 1.00 78.25 77 ILE A O 1
ATOM 620 N N . PHE A 1 78 ? -6.134 -4.109 10.962 1.00 76.12 78 PHE A N 1
ATOM 621 C CA . PHE A 1 78 ? -4.819 -3.539 11.274 1.00 76.12 78 PHE A CA 1
ATOM 622 C C . PHE A 1 78 ? -3.854 -4.582 11.842 1.00 76.12 78 PHE A C 1
ATOM 624 O O . PHE A 1 78 ? -2.690 -4.618 11.449 1.00 76.12 78 PHE A O 1
ATOM 631 N N . SER A 1 79 ? -4.338 -5.471 12.709 1.00 79.00 79 SER A N 1
ATOM 632 C CA . SER A 1 79 ? -3.549 -6.572 13.275 1.00 79.00 79 SER A CA 1
ATOM 633 C C . SER A 1 79 ? -3.077 -7.549 12.198 1.00 79.00 79 SER A C 1
ATOM 635 O O . SER A 1 79 ? -1.930 -7.987 12.227 1.00 79.00 79 SER A O 1
ATOM 637 N N . TYR A 1 80 ? -3.935 -7.853 11.220 1.00 78.19 80 TYR A N 1
ATOM 638 C CA . TYR A 1 80 ? -3.584 -8.675 10.065 1.00 78.19 80 TYR A CA 1
ATOM 639 C C . TYR A 1 80 ? -2.511 -8.003 9.205 1.00 78.19 80 TYR A C 1
ATOM 641 O O . TYR A 1 80 ? -1.507 -8.635 8.889 1.00 78.19 80 TYR A O 1
ATOM 649 N N . LEU A 1 81 ? -2.686 -6.722 8.859 1.00 76.69 81 LEU A N 1
ATOM 650 C CA . LEU A 1 81 ? -1.710 -5.986 8.048 1.00 76.69 81 LEU A CA 1
ATOM 651 C C . LEU A 1 81 ? -0.358 -5.855 8.756 1.00 76.69 81 LEU A C 1
ATOM 653 O O . LEU A 1 81 ? 0.674 -6.048 8.127 1.00 76.69 81 LEU A O 1
ATOM 657 N N . ASN A 1 82 ? -0.363 -5.610 10.067 1.00 78.12 82 ASN A N 1
ATOM 658 C CA . ASN A 1 82 ? 0.845 -5.521 10.889 1.00 78.12 82 ASN A CA 1
ATOM 659 C C . ASN A 1 82 ? 1.470 -6.881 11.220 1.00 78.12 82 ASN A C 1
ATOM 661 O O . ASN A 1 82 ? 2.508 -6.932 11.885 1.00 78.12 82 ASN A O 1
ATOM 665 N N . HIS A 1 83 ? 0.845 -7.989 10.820 1.00 81.50 83 HIS A N 1
ATOM 666 C CA . HIS A 1 83 ? 1.365 -9.304 11.140 1.00 81.50 83 HIS A CA 1
ATOM 667 C C . HIS A 1 83 ? 2.749 -9.480 10.511 1.00 81.50 83 HIS A C 1
ATOM 669 O O . HIS A 1 83 ? 2.951 -9.192 9.329 1.00 81.50 83 HIS A O 1
ATOM 675 N N . LYS A 1 84 ? 3.697 -10.004 11.295 1.00 81.62 84 LYS A N 1
ATOM 676 C CA . LYS A 1 84 ? 5.111 -10.157 10.910 1.00 81.62 84 LYS A CA 1
ATOM 677 C C . LYS A 1 84 ? 5.331 -10.914 9.597 1.00 81.62 84 LYS A C 1
ATOM 679 O O . LYS A 1 84 ? 6.356 -10.717 8.965 1.00 81.62 84 LYS A O 1
ATOM 684 N N . ASP A 1 85 ? 4.382 -11.761 9.204 1.00 79.75 85 ASP A N 1
ATOM 685 C CA . ASP A 1 85 ? 4.451 -12.551 7.972 1.00 79.75 85 ASP A CA 1
ATOM 686 C C . ASP A 1 85 ? 3.672 -11.911 6.813 1.00 79.75 85 ASP A C 1
ATOM 688 O O . ASP A 1 85 ? 3.893 -12.281 5.667 1.00 79.75 85 ASP A O 1
ATOM 692 N N . ILE A 1 86 ? 2.756 -10.977 7.093 1.00 79.88 86 ILE A N 1
ATOM 693 C CA . ILE A 1 86 ? 1.903 -10.319 6.090 1.00 79.88 86 ILE A CA 1
ATOM 694 C C . ILE A 1 86 ? 2.542 -9.022 5.613 1.00 79.88 86 ILE A C 1
ATOM 696 O O . ILE A 1 86 ? 2.652 -8.807 4.409 1.00 79.88 86 ILE A O 1
ATOM 700 N N . TRP A 1 87 ? 3.021 -8.191 6.538 1.00 82.69 87 TRP A N 1
ATOM 701 C CA . TRP A 1 87 ? 3.635 -6.913 6.194 1.00 82.69 87 TRP A CA 1
ATOM 702 C C . TRP A 1 87 ? 4.837 -7.046 5.239 1.00 82.69 87 TRP A C 1
ATOM 704 O O . TRP A 1 87 ? 4.900 -6.312 4.255 1.00 82.69 87 TRP A O 1
ATOM 714 N N . PRO A 1 88 ? 5.762 -8.015 5.414 1.00 83.94 88 PRO A N 1
ATOM 715 C CA . PRO A 1 88 ? 6.850 -8.198 4.453 1.00 83.94 88 PRO A CA 1
ATOM 716 C C . PRO A 1 88 ? 6.375 -8.612 3.059 1.00 83.94 88 PRO A C 1
ATOM 718 O O . PRO A 1 88 ? 7.017 -8.252 2.078 1.00 83.94 88 PRO A O 1
ATOM 721 N N . LYS A 1 89 ? 5.261 -9.348 2.958 1.00 82.12 89 LYS A N 1
ATOM 722 C CA . LYS A 1 89 ? 4.668 -9.747 1.672 1.00 82.12 89 LYS A CA 1
ATOM 723 C C . LYS A 1 89 ? 4.037 -8.556 0.961 1.00 82.12 89 LYS A C 1
ATOM 725 O O . LYS A 1 89 ? 4.187 -8.429 -0.248 1.00 82.12 89 LYS A O 1
ATOM 730 N N . ASP A 1 90 ? 3.394 -7.667 1.716 1.00 81.12 90 ASP A N 1
ATOM 731 C CA . ASP A 1 90 ? 2.887 -6.390 1.203 1.00 81.12 90 ASP A CA 1
ATOM 732 C C . ASP A 1 90 ? 4.019 -5.525 0.661 1.00 81.12 90 ASP A C 1
ATOM 734 O O . ASP A 1 90 ? 3.995 -5.119 -0.502 1.00 81.12 90 ASP A O 1
ATOM 738 N N . CYS A 1 91 ? 5.085 -5.373 1.449 1.00 83.88 91 CYS A N 1
ATOM 739 C CA . CYS A 1 91 ? 6.273 -4.687 0.973 1.00 83.88 91 CYS A CA 1
ATOM 740 C C . CYS A 1 91 ? 6.879 -5.375 -0.258 1.00 83.88 91 CYS A C 1
ATOM 742 O O . CYS A 1 91 ? 7.261 -4.681 -1.189 1.00 83.88 91 CYS A O 1
ATOM 744 N N . ALA A 1 92 ? 6.937 -6.708 -0.331 1.00 85.44 92 ALA A N 1
ATOM 745 C CA . ALA A 1 92 ? 7.485 -7.398 -1.502 1.00 85.44 92 ALA A CA 1
ATOM 746 C C . ALA A 1 92 ? 6.722 -7.070 -2.799 1.00 85.44 92 ALA A C 1
ATOM 748 O O . ALA A 1 92 ? 7.354 -6.840 -3.829 1.00 85.44 92 ALA A O 1
ATOM 749 N N . VAL A 1 93 ? 5.387 -6.995 -2.741 1.00 85.31 93 VAL A N 1
ATOM 750 C CA . VAL A 1 93 ? 4.549 -6.574 -3.878 1.00 85.31 93 VAL A CA 1
ATOM 751 C C . VAL A 1 93 ? 4.810 -5.110 -4.232 1.00 85.31 93 VAL A C 1
ATOM 753 O O . VAL A 1 93 ? 5.048 -4.788 -5.397 1.00 85.31 93 VAL A O 1
ATOM 756 N N . TYR A 1 94 ? 4.796 -4.222 -3.232 1.00 87.69 94 TYR A N 1
ATOM 757 C CA . TYR A 1 94 ? 5.036 -2.792 -3.432 1.00 87.69 94 TYR A CA 1
ATOM 758 C C . TYR A 1 94 ? 6.387 -2.524 -4.101 1.00 87.69 94 TYR A C 1
ATOM 760 O O . TYR A 1 94 ? 6.445 -1.773 -5.075 1.00 87.69 94 TYR A O 1
ATOM 768 N N . GLU A 1 95 ? 7.452 -3.139 -3.581 1.00 89.25 95 GLU A N 1
ATOM 769 C CA . GLU A 1 95 ? 8.825 -2.933 -4.042 1.00 89.25 95 GLU A CA 1
ATOM 770 C C . GLU A 1 95 ? 9.025 -3.470 -5.464 1.00 89.25 95 GLU A C 1
ATOM 772 O O . GLU A 1 95 ? 9.643 -2.803 -6.289 1.00 89.25 95 GLU A O 1
ATOM 777 N N . ALA A 1 96 ? 8.445 -4.626 -5.799 1.00 86.94 96 ALA A N 1
ATOM 778 C CA . ALA A 1 96 ? 8.580 -5.178 -7.143 1.00 86.94 96 ALA A CA 1
ATOM 779 C C . ALA A 1 96 ? 7.853 -4.329 -8.202 1.00 86.94 96 ALA A C 1
ATOM 781 O O . ALA A 1 96 ? 8.411 -4.031 -9.258 1.00 86.94 96 ALA A O 1
ATOM 782 N N . ILE A 1 97 ? 6.632 -3.866 -7.905 1.00 88.88 97 ILE A N 1
ATOM 783 C CA . ILE A 1 97 ? 5.899 -2.942 -8.785 1.00 88.88 97 ILE A CA 1
ATOM 784 C C . ILE A 1 97 ? 6.648 -1.608 -8.914 1.00 88.88 97 ILE A C 1
ATOM 786 O O . ILE A 1 97 ? 6.751 -1.070 -10.019 1.00 88.88 97 ILE A O 1
ATOM 790 N N . TYR A 1 98 ? 7.204 -1.100 -7.809 1.00 90.00 98 TYR A N 1
ATOM 791 C CA . TYR A 1 98 ? 8.025 0.110 -7.790 1.00 90.00 98 TYR A CA 1
ATOM 792 C C . TYR A 1 98 ? 9.220 -0.025 -8.746 1.00 90.00 98 TYR A C 1
ATOM 794 O O . TYR A 1 98 ? 9.402 0.817 -9.624 1.00 90.00 98 TYR A O 1
ATOM 802 N N . ASP A 1 99 ? 9.978 -1.119 -8.664 1.00 89.69 99 ASP A N 1
ATOM 803 C CA . ASP A 1 99 ? 11.121 -1.359 -9.551 1.00 89.69 99 ASP A CA 1
ATOM 804 C C . ASP A 1 99 ? 10.704 -1.406 -11.034 1.00 89.69 99 ASP A C 1
ATOM 806 O O . ASP A 1 99 ? 11.339 -0.776 -11.887 1.00 89.69 99 ASP A O 1
ATOM 810 N N . HIS A 1 100 ? 9.594 -2.078 -11.362 1.00 88.50 100 HIS A N 1
ATOM 811 C CA . HIS A 1 100 ? 9.082 -2.133 -12.739 1.00 88.50 100 HIS A CA 1
ATOM 812 C C . HIS A 1 100 ? 8.631 -0.777 -13.272 1.00 88.50 100 HIS A C 1
ATOM 814 O O . HIS A 1 100 ? 8.858 -0.476 -14.444 1.00 88.50 100 HIS A O 1
ATOM 820 N N . MET A 1 101 ? 8.036 0.066 -12.431 1.00 89.44 101 MET A N 1
ATOM 821 C CA . MET A 1 101 ? 7.664 1.428 -12.811 1.00 89.44 101 MET A CA 1
ATOM 822 C C . MET A 1 101 ? 8.882 2.306 -13.084 1.00 89.44 101 MET A C 1
ATOM 824 O O . MET A 1 101 ? 8.875 3.066 -14.048 1.00 89.44 101 MET A O 1
ATOM 828 N N . GLY A 1 102 ? 9.957 2.157 -12.306 1.00 88.38 102 GLY A N 1
ATOM 829 C CA . GLY A 1 102 ? 11.216 2.867 -12.551 1.00 88.38 102 GLY A CA 1
ATOM 830 C C . GLY A 1 102 ? 11.896 2.415 -13.847 1.00 88.38 102 GLY A C 1
ATOM 831 O O . GLY A 1 102 ? 12.383 3.238 -14.631 1.00 88.38 102 GLY A O 1
ATOM 832 N N . ASN A 1 103 ? 11.869 1.107 -14.113 1.00 87.00 103 ASN A N 1
ATOM 833 C CA . ASN A 1 103 ? 12.360 0.535 -15.366 1.00 87.00 103 ASN A CA 1
ATOM 834 C C . ASN A 1 103 ? 11.548 1.034 -16.568 1.00 87.00 103 ASN A C 1
ATOM 836 O O . ASN A 1 103 ? 12.126 1.366 -17.604 1.00 87.00 103 ASN A O 1
ATOM 840 N N . PHE A 1 104 ? 10.223 1.123 -16.426 1.00 86.75 104 PHE A N 1
ATOM 841 C CA . PHE A 1 104 ? 9.349 1.661 -17.461 1.00 86.75 104 PHE A CA 1
ATOM 842 C C . PHE A 1 104 ? 9.599 3.151 -17.706 1.00 86.75 104 PHE A C 1
ATOM 844 O O . PHE A 1 104 ? 9.774 3.530 -18.861 1.00 86.75 104 PHE A O 1
ATOM 851 N N . ASP A 1 105 ? 9.687 3.978 -16.660 1.00 87.38 105 ASP A N 1
ATOM 852 C CA . ASP A 1 105 ? 9.991 5.414 -16.776 1.00 87.38 105 ASP A CA 1
ATOM 853 C C . ASP A 1 105 ? 11.321 5.639 -17.526 1.00 87.38 105 ASP A C 1
ATOM 855 O O . ASP A 1 105 ? 11.415 6.484 -18.422 1.00 87.38 105 ASP A O 1
ATOM 859 N N . THR A 1 106 ? 12.344 4.833 -17.211 1.00 86.44 106 THR A N 1
ATOM 860 C CA . THR A 1 106 ? 13.661 4.872 -17.872 1.00 86.44 106 THR A CA 1
ATOM 861 C C . THR A 1 106 ? 13.582 4.429 -19.330 1.00 86.44 106 THR A C 1
ATOM 863 O O . THR A 1 106 ? 14.126 5.084 -20.216 1.00 86.44 106 THR A O 1
ATOM 866 N N . TRP A 1 107 ? 12.897 3.319 -19.611 1.00 84.44 107 TRP A N 1
ATOM 867 C CA . TRP A 1 107 ? 12.708 2.852 -20.980 1.00 84.44 107 TRP A CA 1
ATOM 868 C C . TRP A 1 107 ? 11.940 3.890 -21.802 1.00 84.44 107 TRP A C 1
ATOM 870 O O . TRP A 1 107 ? 12.402 4.288 -22.869 1.00 84.44 107 TRP A O 1
ATOM 880 N N . TYR A 1 108 ? 10.819 4.391 -21.290 1.00 81.56 108 TYR A N 1
ATOM 881 C CA . TYR A 1 108 ? 9.958 5.343 -21.983 1.00 81.56 108 TYR A CA 1
ATOM 882 C C . TYR A 1 108 ? 10.696 6.642 -22.333 1.00 81.56 108 TYR A C 1
ATOM 884 O O . TYR A 1 108 ? 10.568 7.132 -23.457 1.00 81.56 108 TYR A O 1
ATOM 892 N N . SER A 1 109 ? 11.534 7.157 -21.424 1.00 82.25 109 SER A N 1
ATOM 893 C CA . SER A 1 109 ? 12.342 8.358 -21.677 1.00 82.25 109 SER A CA 1
ATOM 894 C C . SER A 1 109 ? 13.371 8.167 -22.798 1.00 82.25 109 SER A C 1
ATOM 896 O O . SER A 1 109 ? 13.655 9.112 -23.529 1.00 82.25 109 SER A O 1
ATOM 898 N N . THR A 1 110 ? 13.879 6.944 -22.996 1.00 79.69 110 THR A N 1
ATOM 899 C CA . THR A 1 110 ? 14.825 6.618 -24.083 1.00 79.69 110 THR A CA 1
ATOM 900 C C . THR A 1 110 ? 14.150 6.415 -25.442 1.00 79.69 110 THR A C 1
ATOM 902 O O . THR A 1 110 ? 14.803 6.552 -26.473 1.00 79.69 110 THR A O 1
ATOM 905 N N . GLN A 1 111 ? 12.856 6.072 -25.461 1.00 75.94 111 GLN A N 1
ATOM 906 C CA . GLN A 1 111 ? 12.099 5.832 -26.697 1.00 75.94 111 GLN A CA 1
ATOM 907 C C . GLN A 1 111 ? 11.453 7.106 -27.261 1.00 75.94 111 GLN A C 1
ATOM 909 O O . GLN A 1 111 ? 11.164 7.179 -28.455 1.00 75.94 111 GLN A O 1
ATOM 914 N N . GLN A 1 112 ? 11.197 8.107 -26.418 1.00 65.62 112 GLN A N 1
ATOM 915 C CA . GLN A 1 112 ? 10.519 9.342 -26.807 1.00 65.62 112 GLN A CA 1
ATOM 916 C C . GLN A 1 112 ? 11.490 10.358 -27.423 1.00 65.62 112 GLN A C 1
ATOM 918 O O . GLN A 1 112 ? 12.160 11.120 -26.729 1.00 65.62 112 GLN A O 1
ATOM 923 N N . GLY A 1 113 ? 11.474 10.458 -28.751 1.00 57.53 113 GLY A N 1
ATOM 924 C CA . GLY A 1 113 ? 11.853 11.687 -29.445 1.00 57.53 113 GLY A CA 1
ATOM 925 C C . GLY A 1 113 ? 10.784 12.770 -29.241 1.00 57.53 113 GLY A C 1
ATOM 926 O O . GLY A 1 113 ? 9.881 12.901 -30.055 1.00 57.53 113 GLY A O 1
ATOM 927 N N . ALA A 1 114 ? 10.875 13.528 -28.145 1.00 55.41 114 ALA A N 1
ATOM 928 C CA . ALA A 1 114 ? 10.284 14.866 -27.952 1.00 55.41 114 ALA A CA 1
ATOM 929 C C . ALA A 1 114 ? 8.749 15.082 -28.098 1.00 55.41 114 ALA A C 1
ATOM 931 O O . ALA A 1 114 ? 8.333 16.226 -28.269 1.00 55.41 114 ALA A O 1
ATOM 932 N N . GLY A 1 115 ? 7.886 14.064 -28.008 1.00 57.16 115 GLY A N 1
ATOM 933 C CA . GLY A 1 115 ? 6.443 14.249 -28.259 1.00 57.16 115 GLY A CA 1
ATOM 934 C C . GLY A 1 115 ? 5.543 14.364 -27.025 1.00 57.16 115 GLY A C 1
ATOM 935 O O . GLY A 1 115 ? 4.613 15.171 -27.001 1.00 57.16 115 GLY A O 1
ATOM 936 N N . THR A 1 116 ? 5.746 13.526 -26.006 1.00 66.00 116 THR A N 1
ATOM 937 C CA . THR A 1 116 ? 4.801 13.427 -24.882 1.00 66.00 116 THR A CA 1
ATOM 938 C C . THR A 1 116 ? 5.504 13.060 -23.583 1.00 66.00 116 THR A C 1
ATOM 940 O O . THR A 1 116 ? 5.880 11.909 -23.357 1.00 66.00 116 THR A O 1
ATOM 943 N N . THR A 1 117 ? 5.625 14.045 -22.696 1.00 71.75 117 THR A N 1
ATOM 944 C CA . THR A 1 117 ? 6.055 13.839 -21.312 1.00 71.75 117 THR A CA 1
ATOM 945 C C . THR A 1 117 ? 4.918 13.196 -20.525 1.00 71.75 117 THR A C 1
ATOM 947 O O . THR A 1 117 ? 3.853 13.795 -20.383 1.00 71.75 117 THR A O 1
ATOM 950 N N . ILE A 1 118 ? 5.139 11.990 -20.004 1.00 78.56 118 ILE A N 1
ATOM 951 C CA . ILE A 1 118 ? 4.249 11.379 -19.009 1.00 78.56 118 ILE A CA 1
ATOM 952 C C . ILE A 1 118 ? 4.776 11.679 -17.599 1.00 78.56 118 ILE A C 1
ATOM 954 O O . ILE A 1 118 ? 5.994 11.791 -17.424 1.00 78.56 118 ILE A O 1
ATOM 958 N N . PRO A 1 119 ? 3.897 11.823 -16.590 1.00 84.31 119 PRO A N 1
ATOM 959 C CA . PRO A 1 119 ? 4.314 11.814 -15.192 1.00 84.31 119 PRO A CA 1
ATOM 960 C C . PRO A 1 119 ? 5.072 10.524 -14.860 1.00 84.31 119 PRO A C 1
ATOM 962 O O . PRO A 1 119 ? 4.770 9.470 -15.416 1.00 84.31 119 PRO A O 1
ATOM 965 N N . SER A 1 120 ? 6.046 10.608 -13.950 1.00 88.50 120 SER A N 1
ATOM 966 C CA . SER A 1 120 ? 6.801 9.436 -13.494 1.00 88.50 120 SER A CA 1
ATOM 967 C C . SER A 1 120 ? 5.867 8.462 -12.786 1.00 88.50 120 SER A C 1
ATOM 969 O O . SER A 1 120 ? 5.366 8.766 -11.701 1.00 88.50 120 SER A O 1
ATOM 971 N N . LEU A 1 121 ? 5.666 7.280 -13.368 1.00 88.50 121 LEU A N 1
ATOM 972 C CA . LEU A 1 121 ? 4.829 6.245 -12.766 1.00 88.50 121 LEU A CA 1
ATOM 973 C C . LEU A 1 121 ? 5.404 5.786 -11.425 1.00 88.50 121 LEU A C 1
ATOM 975 O O . LEU A 1 121 ? 4.647 5.503 -10.499 1.00 88.50 121 LEU A O 1
ATOM 979 N N . LEU A 1 122 ? 6.735 5.785 -11.296 1.00 90.25 122 LEU A N 1
ATOM 980 C CA . LEU A 1 122 ? 7.427 5.485 -10.044 1.00 90.25 122 LEU A CA 1
ATOM 981 C C . LEU A 1 122 ? 6.997 6.432 -8.916 1.00 90.25 122 LEU A C 1
ATOM 983 O O . LEU A 1 122 ? 6.694 6.005 -7.797 1.00 90.25 122 LEU A O 1
ATOM 987 N N . LYS A 1 123 ? 6.975 7.735 -9.218 1.00 89.19 123 LYS A N 1
ATOM 988 C CA . LYS A 1 123 ? 6.559 8.772 -8.276 1.00 89.19 123 LYS A CA 1
ATOM 989 C C . LYS A 1 123 ? 5.081 8.615 -7.919 1.00 89.19 123 LYS A C 1
ATOM 991 O O . LYS A 1 123 ? 4.756 8.575 -6.734 1.00 89.19 123 LYS A O 1
ATOM 996 N N . GLU A 1 124 ? 4.219 8.482 -8.925 1.00 89.81 124 GLU A N 1
ATOM 997 C CA . GLU A 1 124 ? 2.771 8.340 -8.732 1.00 89.81 124 GLU A CA 1
ATOM 998 C C . GLU A 1 124 ? 2.430 7.105 -7.885 1.00 89.81 124 GLU A C 1
ATOM 1000 O O . GLU A 1 124 ? 1.589 7.173 -6.995 1.00 89.81 124 GLU A O 1
ATOM 1005 N N . TRP A 1 125 ? 3.127 5.983 -8.075 1.00 89.31 125 TRP A N 1
ATOM 1006 C CA . TRP A 1 125 ? 2.921 4.768 -7.283 1.00 89.31 125 TRP A CA 1
ATOM 1007 C C . TRP A 1 125 ? 3.292 4.921 -5.817 1.00 89.31 125 TRP A C 1
ATOM 1009 O O . TRP A 1 125 ? 2.545 4.486 -4.933 1.00 89.31 125 TRP A O 1
ATOM 1019 N N . LYS A 1 126 ? 4.427 5.567 -5.546 1.00 88.06 126 LYS A N 1
ATOM 1020 C CA . LYS A 1 126 ? 4.844 5.887 -4.182 1.00 88.06 126 LYS A CA 1
ATOM 1021 C C . LYS A 1 126 ? 3.830 6.807 -3.500 1.00 88.06 126 LYS A C 1
ATOM 1023 O O . LYS A 1 126 ? 3.450 6.556 -2.355 1.00 88.06 126 LYS A O 1
ATOM 1028 N N . GLU A 1 127 ? 3.393 7.860 -4.190 1.00 86.81 127 GLU A N 1
ATOM 1029 C CA . GLU A 1 127 ? 2.428 8.829 -3.663 1.00 86.81 127 GLU A CA 1
ATOM 1030 C C . GLU A 1 127 ? 1.056 8.188 -3.436 1.00 86.81 127 GLU A C 1
ATOM 1032 O O . GLU A 1 127 ? 0.496 8.322 -2.348 1.00 86.81 127 GLU A O 1
ATOM 1037 N N . TYR A 1 128 ? 0.560 7.412 -4.400 1.00 85.06 128 TYR A N 1
ATOM 1038 C CA . TYR A 1 128 ? -0.701 6.682 -4.299 1.00 85.06 128 TYR A CA 1
ATOM 1039 C C . TYR A 1 128 ? -0.732 5.745 -3.087 1.00 85.06 128 TYR A C 1
ATOM 1041 O O . TYR A 1 128 ? -1.629 5.858 -2.251 1.00 85.06 128 TYR A O 1
ATOM 1049 N N . ASN A 1 129 ? 0.259 4.857 -2.939 1.00 84.56 129 ASN A N 1
ATOM 1050 C CA . ASN A 1 129 ? 0.278 3.905 -1.822 1.00 84.56 129 ASN A CA 1
ATOM 1051 C C . ASN A 1 129 ? 0.358 4.621 -0.472 1.00 84.56 129 ASN A C 1
ATOM 1053 O O . ASN A 1 129 ? -0.316 4.228 0.483 1.00 84.56 129 ASN A O 1
ATOM 1057 N N . ARG A 1 130 ? 1.126 5.716 -0.394 1.00 83.88 130 ARG A N 1
ATOM 1058 C CA . ARG A 1 130 ? 1.188 6.518 0.828 1.00 83.88 130 ARG A CA 1
ATOM 1059 C C . ARG A 1 130 ? -0.156 7.163 1.148 1.00 83.88 130 ARG A C 1
ATOM 1061 O O . ARG A 1 130 ? -0.592 7.094 2.293 1.00 83.88 130 ARG A O 1
ATOM 1068 N N . LEU A 1 131 ? -0.814 7.758 0.155 1.00 82.12 131 LEU A N 1
ATOM 1069 C CA . LEU A 1 131 ? -2.124 8.383 0.318 1.00 82.12 131 LEU A CA 1
ATOM 1070 C C . LEU A 1 131 ? -3.180 7.374 0.770 1.00 82.12 131 LEU A C 1
ATOM 1072 O O . LEU A 1 131 ? -3.944 7.676 1.686 1.00 82.12 131 LEU A O 1
ATOM 1076 N N . VAL A 1 132 ? -3.204 6.175 0.182 1.00 81.00 132 VAL A N 1
ATOM 1077 C CA . VAL A 1 132 ? -4.141 5.111 0.563 1.00 81.00 132 VAL A CA 1
ATOM 1078 C C . VAL A 1 132 ? -3.932 4.707 2.022 1.00 81.00 132 VAL A C 1
ATOM 1080 O O . VAL A 1 132 ? -4.882 4.774 2.804 1.00 81.00 132 VAL A O 1
ATOM 1083 N N . LEU A 1 133 ? -2.700 4.378 2.423 1.00 80.00 133 LEU A N 1
ATOM 1084 C CA . LEU A 1 133 ? -2.395 3.968 3.798 1.00 80.00 133 LEU A CA 1
ATOM 1085 C C . LEU A 1 133 ? -2.653 5.094 4.812 1.00 80.00 133 LEU A C 1
ATOM 1087 O O . LEU A 1 133 ? -3.268 4.852 5.850 1.00 80.00 133 LEU A O 1
ATOM 1091 N N . ASP A 1 134 ? -2.263 6.332 4.496 1.00 79.69 134 ASP A N 1
ATOM 1092 C CA . ASP A 1 134 ? -2.544 7.498 5.342 1.00 79.69 134 ASP A CA 1
ATOM 1093 C C . ASP A 1 134 ? -4.045 7.736 5.498 1.00 79.69 134 ASP A C 1
ATOM 1095 O O . ASP A 1 134 ? -4.520 8.016 6.600 1.00 79.69 134 ASP A O 1
ATOM 1099 N N . SER A 1 135 ? -4.801 7.627 4.404 1.00 77.12 135 SER A N 1
ATOM 1100 C CA . SER A 1 135 ? -6.251 7.806 4.433 1.00 77.12 135 SER A CA 1
ATOM 1101 C C . SER A 1 135 ? -6.929 6.729 5.276 1.00 77.12 135 SER A C 1
ATOM 1103 O O . SER A 1 135 ? -7.819 7.051 6.062 1.00 77.12 135 SER A O 1
ATOM 1105 N N . MET A 1 136 ? -6.459 5.483 5.178 1.00 78.44 136 MET A N 1
ATOM 1106 C CA . MET A 1 136 ? -6.962 4.360 5.958 1.00 78.44 136 MET A CA 1
ATOM 1107 C C . MET A 1 136 ? -6.726 4.580 7.454 1.00 78.44 136 MET A C 1
ATOM 1109 O O . MET A 1 136 ? -7.667 4.466 8.238 1.00 78.44 136 MET A O 1
ATOM 1113 N N . VAL A 1 137 ? -5.501 4.943 7.854 1.00 78.31 137 VAL A N 1
ATOM 1114 C CA . VAL A 1 137 ? -5.165 5.198 9.267 1.00 78.31 137 VAL A CA 1
ATOM 1115 C C . VAL A 1 137 ? -5.956 6.376 9.819 1.00 78.31 137 VAL A C 1
ATOM 1117 O O . VAL A 1 137 ? -6.553 6.259 10.887 1.00 78.31 137 VAL A O 1
ATOM 1120 N N . ARG A 1 138 ? -5.986 7.507 9.101 1.00 80.69 138 ARG A N 1
ATOM 1121 C CA . ARG A 1 138 ? -6.703 8.707 9.557 1.00 80.69 138 ARG A CA 1
ATOM 1122 C C . ARG A 1 138 ? -8.187 8.429 9.741 1.00 80.69 138 ARG A C 1
ATOM 1124 O O . ARG A 1 138 ? -8.710 8.686 10.813 1.00 80.69 138 ARG A O 1
ATOM 1131 N N . ARG A 1 139 ? -8.841 7.824 8.747 1.00 75.50 139 ARG A N 1
ATOM 1132 C CA . ARG A 1 139 ? -10.279 7.529 8.819 1.00 75.50 139 ARG A CA 1
ATOM 1133 C C . ARG A 1 139 ? -10.607 6.494 9.878 1.00 75.50 139 ARG A C 1
ATOM 1135 O O . ARG A 1 139 ? -11.628 6.632 10.541 1.00 75.50 139 ARG A O 1
ATOM 1142 N N . ALA A 1 140 ? -9.772 5.470 10.048 1.00 76.94 140 ALA A N 1
ATOM 1143 C CA . ALA A 1 140 ? -9.971 4.508 11.123 1.00 76.94 140 ALA A CA 1
ATOM 1144 C C . ALA A 1 140 ? -9.864 5.177 12.491 1.00 76.94 140 ALA A C 1
ATOM 1146 O O . ALA A 1 140 ? -10.724 4.936 13.327 1.00 76.94 140 ALA A O 1
ATOM 1147 N N . ARG A 1 141 ? -8.888 6.072 12.679 1.00 78.12 141 ARG A N 1
ATOM 1148 C CA . ARG A 1 141 ? -8.748 6.867 13.901 1.00 78.12 141 ARG A CA 1
ATOM 1149 C C . ARG A 1 141 ? -9.925 7.819 14.113 1.00 78.12 141 ARG A C 1
ATOM 1151 O O . ARG A 1 141 ? -10.425 7.905 15.223 1.00 78.12 141 ARG A O 1
ATOM 1158 N N . ASP A 1 142 ? -10.391 8.508 13.076 1.00 80.75 142 ASP A N 1
ATOM 1159 C CA . ASP A 1 142 ? -11.547 9.409 13.176 1.00 80.75 142 ASP A CA 1
ATOM 1160 C C . ASP A 1 142 ? -12.823 8.625 13.515 1.00 80.75 142 ASP A C 1
ATOM 1162 O O . ASP A 1 142 ? -13.589 9.020 14.393 1.00 80.75 142 ASP A O 1
ATOM 1166 N N . THR A 1 143 ? -13.009 7.469 12.869 1.00 76.81 143 THR A N 1
ATOM 1167 C CA . THR A 1 143 ? -14.114 6.542 13.143 1.00 76.81 143 THR A CA 1
ATOM 1168 C C . THR A 1 143 ? -14.030 6.009 14.571 1.00 76.81 143 THR A C 1
ATOM 1170 O O . THR A 1 143 ? -15.044 5.971 15.255 1.00 76.81 143 THR A O 1
ATOM 1173 N N . GLU A 1 144 ? -12.836 5.631 15.034 1.00 74.38 144 GLU A N 1
ATOM 1174 C CA . GLU A 1 144 ? -12.565 5.165 16.397 1.00 74.38 144 GLU A CA 1
ATOM 1175 C C . GLU A 1 144 ? -12.824 6.262 17.432 1.00 74.38 144 GLU A C 1
ATOM 1177 O O . GLU A 1 144 ? -13.519 6.006 18.405 1.00 74.38 144 GLU A O 1
ATOM 1182 N N . ILE A 1 145 ? -12.341 7.489 17.218 1.00 77.50 145 ILE A N 1
ATOM 1183 C CA . ILE A 1 145 ? -12.575 8.632 18.113 1.00 77.50 145 ILE A CA 1
ATOM 1184 C C . ILE A 1 145 ? -14.066 8.947 18.194 1.00 77.50 145 ILE A C 1
ATOM 1186 O O . ILE A 1 145 ? -14.586 9.156 19.287 1.00 77.50 145 ILE A O 1
ATOM 1190 N N . TRP A 1 146 ? -14.761 8.981 17.055 1.00 79.00 146 TRP A N 1
ATOM 1191 C CA . TRP A 1 146 ? -16.204 9.200 17.037 1.00 79.00 146 TRP A CA 1
ATOM 1192 C C . TRP A 1 146 ? -16.923 8.081 17.795 1.00 79.00 146 TRP A C 1
ATOM 1194 O O . TRP A 1 146 ? -17.694 8.339 18.710 1.00 79.00 146 TRP A O 1
ATOM 1204 N N . MET A 1 147 ? -16.578 6.828 17.504 1.00 76.06 147 MET A N 1
ATOM 1205 C CA . MET A 1 147 ? -17.078 5.662 18.220 1.00 76.06 147 MET A CA 1
ATOM 1206 C C . MET A 1 147 ? -16.795 5.728 19.724 1.00 76.06 147 MET A C 1
ATOM 1208 O O . MET A 1 147 ? -17.681 5.397 20.493 1.00 76.06 147 MET A O 1
ATOM 1212 N N . TYR A 1 148 ? -15.606 6.154 20.146 1.00 70.19 148 TYR A N 1
ATOM 1213 C CA . TYR A 1 148 ? -15.200 6.303 21.544 1.00 70.19 148 TYR A CA 1
ATOM 1214 C C . TYR A 1 148 ? -15.994 7.402 22.250 1.00 70.19 148 TYR A C 1
ATOM 1216 O O . TYR A 1 148 ? -16.507 7.183 23.339 1.00 70.19 148 TYR A O 1
ATOM 1224 N N . ASN A 1 149 ? -16.138 8.571 21.625 1.00 74.25 149 ASN A N 1
ATOM 1225 C CA . ASN A 1 149 ? -16.904 9.688 22.183 1.00 74.25 149 ASN A CA 1
ATOM 1226 C C . ASN A 1 149 ? -18.407 9.382 22.265 1.00 74.25 149 ASN A C 1
ATOM 1228 O O . ASN A 1 149 ? -19.125 9.999 23.049 1.00 74.25 149 ASN A O 1
ATOM 1232 N N . ASN A 1 150 ? -18.867 8.423 21.463 1.00 72.25 150 ASN A N 1
ATOM 1233 C CA . ASN A 1 150 ? -20.245 7.960 21.399 1.00 72.25 150 ASN A CA 1
ATOM 1234 C C . ASN A 1 150 ? -20.419 6.549 22.009 1.00 72.25 150 ASN A C 1
ATOM 1236 O O . ASN A 1 150 ? -21.432 5.894 21.759 1.00 72.25 150 ASN A O 1
ATOM 1240 N N . LYS A 1 151 ? -19.455 6.094 22.829 1.00 61.06 151 LYS A N 1
ATOM 1241 C CA . LYS A 1 151 ? -19.466 4.842 23.609 1.00 61.06 151 LYS A CA 1
ATOM 1242 C C . LYS A 1 151 ? -18.982 5.059 25.042 1.00 61.06 151 LYS A C 1
ATOM 1244 O O . LYS A 1 151 ? -18.205 5.961 25.329 1.00 61.06 151 LYS A O 1
ATOM 1249 N N . GLU A 1 152 ? -19.316 4.123 25.925 1.00 55.22 152 GLU A N 1
ATOM 1250 C CA . GLU A 1 152 ? -18.498 3.863 27.113 1.00 55.22 152 GLU A CA 1
ATOM 1251 C C . GLU A 1 152 ? -17.209 3.088 26.714 1.00 55.22 152 GLU A C 1
ATOM 1253 O O . GLU A 1 152 ? -17.190 1.863 26.700 1.00 55.22 152 GLU A O 1
ATOM 1258 N N . ASN A 1 153 ? -16.130 3.829 26.402 1.00 45.97 153 ASN A N 1
ATOM 1259 C CA . ASN A 1 153 ? -14.696 3.448 26.309 1.00 45.97 153 ASN A CA 1
ATOM 1260 C C . ASN A 1 153 ? -14.133 2.546 25.163 1.00 45.97 153 ASN A C 1
ATOM 1262 O O . ASN A 1 153 ? -14.776 1.616 24.685 1.00 45.97 153 ASN A O 1
ATOM 1266 N N . TYR A 1 154 ? -12.842 2.829 24.846 1.00 48.19 154 TYR A N 1
ATOM 1267 C CA . TYR A 1 154 ? -11.681 1.993 24.409 1.00 48.19 154 TYR A CA 1
ATOM 1268 C C . TYR A 1 154 ? -10.931 2.292 23.057 1.00 48.19 154 TYR A C 1
ATOM 1270 O O . TYR A 1 154 ? -11.553 2.329 22.002 1.00 48.19 154 TYR A O 1
ATOM 1278 N N . PHE A 1 155 ? -9.575 2.360 23.162 1.00 55.50 155 PHE A N 1
ATOM 1279 C CA . PHE A 1 155 ? -8.435 2.090 22.218 1.00 55.50 155 PHE A CA 1
ATOM 1280 C C . PHE A 1 155 ? -7.774 3.151 21.276 1.00 55.50 155 PHE A C 1
ATOM 1282 O O . PHE A 1 155 ? -8.150 4.319 21.261 1.00 55.50 155 PHE A O 1
ATOM 1289 N N . ASN A 1 156 ? -6.600 2.769 20.710 1.00 50.53 156 ASN A N 1
ATOM 1290 C CA . ASN A 1 156 ? -5.544 3.593 20.077 1.00 50.53 156 ASN A CA 1
ATOM 1291 C C . ASN A 1 156 ? -4.853 2.812 18.913 1.00 50.53 156 ASN A C 1
ATOM 1293 O O . ASN A 1 156 ? -4.088 1.879 19.176 1.00 50.53 156 ASN A O 1
ATOM 1297 N N . ILE A 1 157 ? -5.084 3.180 17.640 1.00 53.62 157 ILE A N 1
ATOM 1298 C CA . ILE A 1 157 ? -4.605 2.446 16.434 1.00 53.62 157 ILE A CA 1
ATOM 1299 C C . ILE A 1 157 ? -3.251 2.957 15.878 1.00 53.62 157 ILE A C 1
ATOM 1301 O O . ILE A 1 157 ? -3.051 4.160 15.696 1.00 53.62 157 ILE A O 1
ATOM 1305 N N . LYS A 1 158 ? -2.332 2.038 15.512 1.00 56.69 158 LYS A N 1
ATOM 1306 C CA . LYS A 1 158 ? -1.092 2.306 14.736 1.00 56.69 158 LYS A CA 1
ATOM 1307 C C . LYS A 1 158 ? -0.793 1.199 13.708 1.00 56.69 158 LYS A C 1
ATOM 1309 O O . LYS A 1 158 ? -0.986 0.020 13.997 1.00 56.69 158 LYS A O 1
ATOM 1314 N N . ILE A 1 159 ? -0.257 1.563 12.537 1.00 49.34 159 ILE A N 1
ATOM 1315 C CA . ILE A 1 159 ? 0.358 0.622 11.574 1.00 49.34 159 ILE A CA 1
ATOM 1316 C C . ILE A 1 159 ? 1.867 0.547 11.851 1.00 49.34 159 ILE A C 1
ATOM 1318 O O . ILE A 1 159 ? 2.487 1.555 12.189 1.00 49.34 159 ILE A O 1
ATOM 1322 N N . ALA A 1 160 ? 2.446 -0.649 11.761 1.00 55.22 160 ALA A N 1
ATOM 1323 C CA . ALA A 1 160 ? 3.868 -0.905 11.957 1.00 55.22 160 ALA A CA 1
ATOM 1324 C C . ALA A 1 160 ? 4.732 -0.381 10.784 1.00 55.22 160 ALA A C 1
ATOM 1326 O O . ALA A 1 160 ? 4.227 0.073 9.764 1.00 55.22 160 ALA A O 1
ATOM 1327 N N . SER A 1 161 ? 6.056 -0.409 10.980 1.00 59.81 161 SER A N 1
ATOM 1328 C CA . SER A 1 161 ? 7.135 0.175 10.153 1.00 59.81 161 SER A CA 1
ATOM 1329 C C . SER A 1 161 ? 6.903 0.260 8.638 1.00 59.81 161 SER A C 1
ATOM 1331 O O . SER A 1 161 ? 6.527 -0.715 8.014 1.00 59.81 161 SER A O 1
ATOM 1333 N N . THR A 1 162 ? 7.291 1.369 8.012 1.00 65.88 162 THR A N 1
ATOM 1334 C CA . THR A 1 162 ? 7.227 1.602 6.556 1.00 65.88 162 THR A CA 1
ATOM 1335 C C . THR A 1 162 ? 8.141 0.692 5.717 1.00 65.88 162 THR A C 1
ATOM 1337 O O . THR A 1 162 ? 9.257 0.370 6.133 1.00 65.88 162 THR A O 1
ATOM 1340 N N . CYS A 1 163 ? 7.684 0.310 4.512 1.00 72.00 163 CYS A N 1
ATOM 1341 C CA . CYS A 1 163 ? 8.494 -0.403 3.510 1.00 72.00 163 CYS A CA 1
ATOM 1342 C C . CYS A 1 163 ? 9.745 0.402 3.111 1.00 72.00 163 CYS A C 1
ATOM 1344 O O . CYS A 1 163 ? 9.804 1.617 3.309 1.00 72.00 163 CYS A O 1
ATOM 1346 N N . LYS A 1 164 ? 10.756 -0.261 2.537 1.00 82.25 164 LYS A N 1
ATOM 1347 C CA . LYS A 1 164 ? 12.090 0.318 2.292 1.00 82.25 164 LYS A CA 1
ATOM 1348 C C . LYS A 1 164 ? 12.038 1.587 1.434 1.00 82.25 164 LYS A C 1
ATOM 1350 O O . LYS A 1 164 ? 12.671 2.574 1.809 1.00 82.25 164 LYS A O 1
ATOM 1355 N N . ASN A 1 165 ? 11.299 1.560 0.324 1.00 78.12 165 ASN A N 1
ATOM 1356 C CA . ASN A 1 165 ? 11.168 2.683 -0.610 1.00 78.12 165 ASN A CA 1
ATOM 1357 C C . ASN A 1 165 ? 9.887 3.513 -0.393 1.00 78.12 165 ASN A C 1
ATOM 1359 O O . ASN A 1 165 ? 9.609 4.456 -1.141 1.00 78.12 165 ASN A O 1
ATOM 1363 N N . MET A 1 166 ? 9.113 3.206 0.651 1.00 76.06 166 MET A N 1
ATOM 1364 C CA . MET A 1 166 ? 7.986 4.022 1.097 1.00 76.06 166 MET A CA 1
ATOM 1365 C C . MET A 1 166 ? 8.483 5.087 2.088 1.00 76.06 166 MET A C 1
ATOM 1367 O O . MET A 1 166 ? 9.339 4.816 2.930 1.00 76.06 166 MET A O 1
ATOM 1371 N N . ASP A 1 167 ? 7.988 6.326 1.985 1.00 63.41 167 ASP A N 1
ATOM 1372 C CA . ASP A 1 167 ? 8.458 7.412 2.856 1.00 63.41 167 ASP A CA 1
ATOM 1373 C C . ASP A 1 167 ? 8.164 7.117 4.342 1.00 63.41 167 ASP A C 1
ATOM 1375 O O . ASP A 1 167 ? 7.051 6.738 4.711 1.00 63.41 167 ASP A O 1
ATOM 1379 N N . LYS A 1 168 ? 9.183 7.311 5.188 1.00 53.31 168 LYS A N 1
ATOM 1380 C CA . LYS A 1 168 ? 9.171 7.099 6.642 1.00 53.31 168 LYS A CA 1
ATOM 1381 C C . LYS A 1 168 ? 8.652 8.311 7.423 1.00 53.31 168 LYS A C 1
ATOM 1383 O O . LYS A 1 168 ? 8.486 8.213 8.633 1.00 53.31 168 LYS A O 1
ATOM 1388 N N . SER A 1 169 ? 8.428 9.450 6.766 1.00 40.00 169 SER A N 1
ATOM 1389 C CA . SER A 1 169 ? 8.324 10.757 7.428 1.00 40.00 169 SER A CA 1
ATOM 1390 C C . SER A 1 169 ? 7.069 11.003 8.283 1.00 40.00 169 SER A C 1
ATOM 1392 O O . SER A 1 169 ? 6.988 12.058 8.913 1.00 40.00 169 SER A O 1
ATOM 1394 N N . ARG A 1 170 ? 6.088 10.086 8.336 1.00 39.59 170 ARG A N 1
ATOM 1395 C CA . ARG A 1 170 ? 4.815 10.296 9.063 1.00 39.59 170 ARG A CA 1
ATOM 1396 C C . ARG A 1 170 ? 4.184 9.012 9.627 1.00 39.59 170 ARG A C 1
ATOM 1398 O O . ARG A 1 170 ? 3.000 8.768 9.399 1.00 39.59 170 ARG A O 1
ATOM 1405 N N . VAL A 1 171 ? 4.960 8.161 10.299 1.00 37.16 171 VAL A N 1
ATOM 1406 C CA . VAL A 1 171 ? 4.402 7.075 11.140 1.00 37.16 171 VAL A CA 1
ATOM 1407 C C . VAL A 1 171 ? 4.336 7.537 12.588 1.00 37.16 171 VAL A C 1
ATOM 1409 O O . VAL A 1 171 ? 5.358 8.082 13.057 1.00 37.16 171 VAL A O 1
#

Secondary structure (DSSP, 8-state):
-EEEE-SSS-EEEE-HHHHHHHHT-STT-TTSTTS--S-S-HHHHHHHTT--SS-HHHHHTS-HHHHHHHHHHHHHHHHHHT-TTTHHHHHHHHHHHHHHHHHHHHHHHHH-SSS-PPP-HHHHHHHHHHHHHHHHHHHHHHHHHHHHHTSS-----------TTS--TT-

Organism: NCBI:txid660027

pLDDT: mean 72.88, std 12.3, range [37.16, 90.25]